Protein AF-A0A965RN83-F1 (afdb_monomer_lite)

Structure (mmCIF, N/CA/C/O backbone):
data_AF-A0A965RN83-F1
#
_entry.id   AF-A0A965RN83-F1
#
loop_
_atom_site.group_PDB
_atom_site.id
_atom_site.type_symbol
_atom_site.label_atom_id
_atom_site.label_alt_id
_atom_site.label_comp_id
_atom_site.label_asym_id
_atom_site.label_entity_id
_atom_site.label_seq_id
_atom_site.pdbx_PDB_ins_code
_atom_site.Cartn_x
_atom_site.Cartn_y
_atom_site.Cartn_z
_atom_site.occupancy
_atom_site.B_iso_or_equiv
_atom_site.auth_seq_id
_atom_site.auth_comp_id
_atom_site.auth_asym_id
_atom_site.auth_atom_id
_atom_site.pdbx_PDB_model_num
ATOM 1 N N . MET A 1 1 ? 26.317 57.971 -12.612 1.00 37.75 1 MET A N 1
ATOM 2 C CA . MET A 1 1 ? 26.085 57.200 -13.856 1.00 37.75 1 MET A CA 1
ATOM 3 C C . MET A 1 1 ? 26.595 55.786 -13.594 1.00 37.75 1 MET A C 1
ATOM 5 O O . MET A 1 1 ? 27.790 55.636 -13.433 1.00 37.75 1 MET A O 1
ATOM 9 N N . LEU A 1 2 ? 25.761 54.879 -13.078 1.00 43.56 2 LEU A N 1
ATOM 10 C CA . LEU A 1 2 ? 24.852 53.955 -13.781 1.00 43.56 2 LEU A CA 1
ATOM 11 C C . LEU A 1 2 ? 25.590 52.810 -14.510 1.00 43.56 2 LEU A C 1
ATOM 13 O O . LEU A 1 2 ? 26.402 53.099 -15.382 1.00 43.56 2 LEU A O 1
ATOM 17 N N . ARG A 1 3 ? 25.125 51.570 -14.243 1.00 42.12 3 ARG A N 1
ATOM 18 C CA . ARG A 1 3 ? 25.296 50.300 -15.000 1.00 42.12 3 ARG A CA 1
ATOM 19 C C . ARG A 1 3 ? 26.515 49.457 -14.571 1.00 42.12 3 ARG A C 1
ATOM 21 O O . ARG A 1 3 ? 27.613 49.974 -14.510 1.00 42.12 3 ARG A O 1
ATOM 28 N N . THR A 1 4 ? 26.435 48.166 -14.244 1.00 44.16 4 THR A N 1
ATOM 29 C CA . THR A 1 4 ? 25.389 47.147 -14.439 1.00 44.16 4 THR A CA 1
ATOM 30 C C . THR A 1 4 ? 25.708 45.994 -13.479 1.00 44.16 4 THR A C 1
ATOM 32 O O . THR A 1 4 ? 26.737 45.344 -13.633 1.00 44.16 4 THR A O 1
ATOM 35 N N . LEU A 1 5 ? 24.857 45.737 -12.484 1.00 42.91 5 LEU A N 1
ATOM 36 C CA . LEU A 1 5 ? 24.869 44.472 -11.745 1.00 42.91 5 LEU A CA 1
ATOM 37 C C . LEU A 1 5 ? 24.098 43.464 -12.598 1.00 42.91 5 LEU A C 1
ATOM 39 O O . LEU A 1 5 ? 22.872 43.519 -12.676 1.00 42.91 5 LEU A O 1
ATOM 43 N N . ALA A 1 6 ? 24.824 42.593 -13.293 1.00 43.91 6 ALA A N 1
ATOM 44 C CA . ALA A 1 6 ? 24.243 41.430 -13.943 1.00 43.91 6 ALA A CA 1
ATOM 45 C C . ALA A 1 6 ? 23.864 40.422 -12.850 1.00 43.91 6 ALA A C 1
ATOM 47 O O . ALA A 1 6 ? 24.690 39.641 -12.384 1.00 43.91 6 ALA A O 1
ATOM 48 N N . VAL A 1 7 ? 22.611 40.486 -12.402 1.00 44.94 7 VAL A N 1
ATOM 49 C CA . VAL A 1 7 ? 21.998 39.442 -11.583 1.00 44.94 7 VAL A CA 1
ATOM 50 C C . VAL A 1 7 ? 21.764 38.246 -12.502 1.00 44.94 7 VAL A C 1
ATOM 52 O O . VAL A 1 7 ? 20.817 38.222 -13.283 1.00 44.94 7 VAL A O 1
ATOM 55 N N . PHE A 1 8 ? 22.661 37.263 -12.435 1.00 38.47 8 PHE A N 1
ATOM 56 C CA . PHE A 1 8 ? 22.414 35.923 -12.955 1.00 38.47 8 PHE A CA 1
ATOM 57 C C . PHE A 1 8 ? 21.337 35.272 -12.079 1.00 38.47 8 PHE A C 1
ATOM 59 O O . PHE A 1 8 ? 21.627 34.641 -11.066 1.00 38.47 8 PHE A O 1
ATOM 66 N N . ALA A 1 9 ? 20.072 35.454 -12.454 1.00 41.06 9 ALA A N 1
ATOM 67 C CA . ALA A 1 9 ? 18.992 34.605 -11.979 1.00 41.06 9 ALA A CA 1
ATOM 68 C C . ALA A 1 9 ? 19.140 33.245 -12.676 1.00 41.06 9 ALA A C 1
ATOM 70 O O . ALA A 1 9 ? 18.631 33.029 -13.774 1.00 41.06 9 ALA A O 1
ATOM 71 N N . ILE A 1 10 ? 19.901 32.341 -12.059 1.00 49.53 10 ILE A N 1
ATOM 72 C CA . ILE A 1 10 ? 19.882 30.926 -12.424 1.00 49.53 10 ILE A CA 1
ATOM 73 C C . ILE A 1 10 ? 18.516 30.406 -11.977 1.00 49.53 10 ILE A C 1
ATOM 75 O O . ILE A 1 10 ? 18.294 30.139 -10.797 1.00 49.53 10 ILE A O 1
ATOM 79 N N . ALA A 1 11 ? 17.577 30.321 -12.919 1.00 45.44 11 ALA A N 1
ATOM 80 C CA . ALA A 1 11 ? 16.349 29.567 -12.743 1.00 45.44 11 ALA A CA 1
ATOM 81 C C . ALA A 1 11 ? 16.735 28.089 -12.598 1.00 45.44 11 ALA A C 1
ATOM 83 O O . ALA A 1 11 ? 16.959 27.386 -13.582 1.00 45.44 11 ALA A O 1
ATOM 84 N N . LEU A 1 12 ? 16.885 27.644 -11.352 1.00 42.59 12 LEU A N 1
ATOM 85 C CA . LEU A 1 12 ? 17.042 26.240 -11.010 1.00 42.59 12 LEU A CA 1
ATOM 86 C C . LEU A 1 12 ? 15.698 25.557 -11.320 1.00 42.59 12 LEU A C 1
ATOM 88 O O . LEU A 1 12 ? 14.788 25.553 -10.494 1.00 42.59 12 LEU A O 1
ATOM 92 N N . LEU A 1 13 ? 15.536 25.043 -12.542 1.00 42.19 13 LEU A N 1
ATOM 93 C CA . LEU A 1 13 ? 14.479 24.084 -12.857 1.00 42.19 13 LEU A CA 1
ATOM 94 C C . LEU A 1 13 ? 14.780 22.817 -12.052 1.00 42.19 13 LEU A C 1
ATOM 96 O O . LEU A 1 13 ? 15.547 21.958 -12.481 1.00 42.19 13 LEU A O 1
ATOM 100 N N . ILE A 1 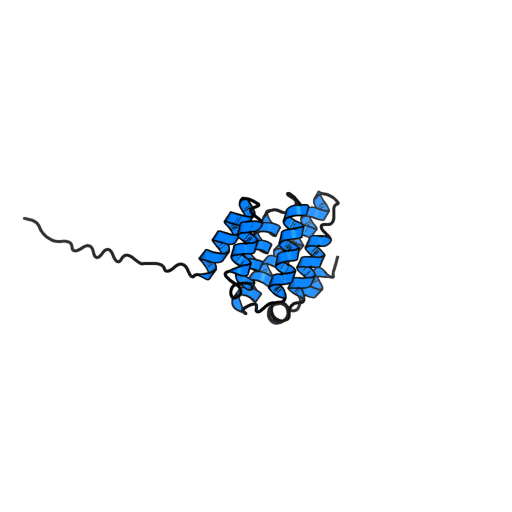14 ? 14.214 22.724 -10.851 1.00 48.44 14 ILE A N 1
ATOM 101 C CA . ILE A 1 14 ? 14.168 21.470 -10.110 1.00 48.44 14 ILE A CA 1
ATOM 102 C C . ILE A 1 14 ? 13.164 20.609 -10.872 1.00 48.44 14 ILE A C 1
ATOM 104 O O . ILE A 1 14 ? 11.955 20.795 -10.748 1.00 48.44 14 ILE A O 1
ATOM 108 N N . ALA A 1 15 ? 13.667 19.724 -11.732 1.00 47.06 15 ALA A N 1
ATOM 109 C CA . ALA A 1 15 ? 12.851 18.673 -12.310 1.00 47.06 15 ALA A CA 1
ATOM 110 C C . ALA A 1 15 ? 12.342 17.827 -11.140 1.00 47.06 15 ALA A C 1
ATOM 112 O O . ALA A 1 15 ? 13.103 17.077 -10.528 1.00 47.06 15 ALA A O 1
ATOM 113 N N . VAL A 1 16 ? 11.072 18.012 -10.777 1.00 55.84 16 VAL A N 1
ATOM 114 C CA . VAL A 1 16 ? 10.399 17.112 -9.847 1.00 55.84 16 VAL A CA 1
ATOM 115 C C . VAL A 1 16 ? 10.465 15.731 -10.499 1.00 55.84 16 VAL A C 1
ATOM 117 O O . VAL A 1 16 ? 10.050 15.600 -11.654 1.00 55.84 16 VAL A O 1
ATOM 120 N N . PRO A 1 17 ? 11.048 14.718 -9.837 1.00 61.12 17 PRO A N 1
ATOM 121 C CA . PRO A 1 17 ? 11.126 13.391 -10.425 1.00 61.12 17 PRO A CA 1
ATOM 122 C C . PRO A 1 17 ? 9.704 12.921 -10.744 1.00 61.12 17 PRO A C 1
ATOM 124 O O . PRO A 1 17 ? 8.799 13.108 -9.931 1.00 61.12 17 PRO A O 1
ATOM 127 N N . ALA A 1 18 ? 9.493 12.322 -11.920 1.00 61.62 18 ALA A N 1
ATOM 128 C CA . ALA A 1 18 ? 8.166 11.891 -12.380 1.00 61.62 18 ALA A CA 1
ATOM 129 C C . ALA A 1 18 ? 7.427 11.014 -11.341 1.00 61.62 18 ALA A C 1
ATOM 131 O O . ALA A 1 18 ? 6.206 11.084 -11.220 1.00 61.62 18 ALA A O 1
ATOM 132 N N . GLN A 1 19 ? 8.179 10.278 -10.516 1.00 61.06 19 GLN A N 1
ATOM 133 C CA . GLN A 1 19 ? 7.691 9.514 -9.361 1.00 61.06 19 GLN A CA 1
ATOM 134 C C . GLN A 1 19 ? 7.038 10.367 -8.260 1.00 61.06 19 GLN A C 1
ATOM 136 O O . GLN A 1 19 ? 6.002 9.993 -7.715 1.00 61.06 19 GLN A O 1
ATOM 141 N N . ALA A 1 20 ? 7.585 11.541 -7.942 1.00 71.12 20 ALA A N 1
ATOM 142 C CA . ALA A 1 20 ? 6.946 12.451 -6.990 1.00 71.12 20 ALA A CA 1
ATOM 143 C C . ALA A 1 20 ? 5.650 13.043 -7.573 1.00 71.12 20 ALA A C 1
ATOM 145 O O . ALA A 1 20 ? 4.684 13.269 -6.846 1.00 71.12 20 ALA A O 1
ATOM 146 N N . GLN A 1 21 ? 5.602 13.231 -8.895 1.00 85.56 21 GLN A N 1
ATOM 147 C CA . GLN A 1 21 ? 4.426 13.763 -9.575 1.00 85.56 21 GLN A CA 1
ATOM 148 C C . GLN A 1 21 ? 3.282 12.743 -9.676 1.00 85.56 21 GLN A C 1
ATOM 150 O O . GLN A 1 21 ? 2.120 13.136 -9.556 1.00 85.56 21 GLN A O 1
ATOM 155 N N . ILE A 1 22 ? 3.568 11.449 -9.879 1.00 90.12 22 ILE A N 1
ATOM 156 C CA . ILE A 1 22 ? 2.516 10.418 -9.886 1.00 90.12 22 ILE A CA 1
ATOM 157 C C . ILE A 1 22 ? 1.943 10.199 -8.484 1.00 90.12 22 ILE A C 1
ATOM 159 O O . ILE A 1 22 ? 0.725 10.169 -8.327 1.00 90.12 22 ILE A O 1
ATOM 163 N N . GLY A 1 23 ? 2.797 10.156 -7.456 1.00 88.94 23 GLY A N 1
ATOM 164 C CA . GLY A 1 23 ? 2.347 10.009 -6.073 1.00 88.94 23 GLY A CA 1
ATOM 165 C C . GLY A 1 23 ? 1.423 11.148 -5.633 1.00 88.94 23 GLY A C 1
ATOM 166 O O . GLY A 1 23 ? 0.390 10.906 -5.014 1.00 88.94 23 GLY A O 1
ATOM 167 N N . GLN A 1 24 ? 1.730 12.389 -6.027 1.00 90.44 24 GLN A N 1
ATOM 168 C CA . GLN A 1 24 ? 0.873 13.538 -5.732 1.00 90.44 24 GLN A CA 1
ATOM 169 C C . GLN A 1 24 ? -0.491 13.458 -6.438 1.00 90.44 24 GLN A C 1
ATOM 171 O O . GLN A 1 24 ? -1.513 13.717 -5.810 1.00 90.44 24 GLN A O 1
ATOM 176 N N . GLN A 1 25 ? -0.534 13.042 -7.708 1.00 93.94 25 GLN A N 1
ATOM 177 C CA . GLN A 1 25 ? -1.798 12.855 -8.436 1.00 93.94 25 GLN A CA 1
ATOM 178 C C . GLN A 1 25 ? -2.673 11.765 -7.805 1.00 93.94 25 GLN A C 1
ATOM 180 O O . GLN A 1 25 ? -3.889 11.927 -7.711 1.00 93.94 25 GLN A O 1
ATOM 185 N N . VAL A 1 26 ? -2.056 10.678 -7.334 1.00 95.19 26 VAL A N 1
ATOM 186 C CA . VAL A 1 26 ? -2.753 9.608 -6.609 1.00 95.19 26 VAL A CA 1
ATOM 187 C C . VAL A 1 26 ? -3.340 10.139 -5.303 1.00 95.19 26 VAL A C 1
ATOM 189 O O . VAL A 1 26 ? -4.520 9.922 -5.042 1.00 95.19 26 VAL A O 1
ATOM 192 N N . LEU A 1 27 ? -2.562 10.890 -4.515 1.00 94.00 27 LEU A N 1
ATOM 193 C CA . LEU A 1 27 ? -3.042 11.504 -3.272 1.00 94.00 27 LEU A CA 1
ATOM 194 C C . LEU A 1 27 ? -4.210 12.468 -3.515 1.00 94.00 27 LEU A C 1
ATOM 196 O O . LEU A 1 27 ? -5.206 12.416 -2.796 1.00 94.00 27 LEU A O 1
ATOM 200 N N . GLU A 1 28 ? -4.130 13.312 -4.543 1.00 94.75 28 GLU A N 1
ATOM 201 C CA . GLU A 1 28 ? -5.222 14.223 -4.899 1.00 94.75 28 GLU A CA 1
ATOM 202 C C . GLU A 1 28 ? -6.499 13.475 -5.307 1.00 94.75 28 GLU A C 1
ATOM 204 O O . GLU A 1 28 ? -7.602 13.891 -4.945 1.00 94.75 28 GLU A O 1
ATOM 209 N N . ALA A 1 29 ? -6.371 12.371 -6.048 1.00 95.06 29 ALA A N 1
ATOM 210 C CA . ALA A 1 29 ? -7.508 11.540 -6.430 1.00 95.06 29 ALA A CA 1
ATOM 211 C C . ALA A 1 29 ? -8.125 10.823 -5.214 1.00 95.06 29 ALA A C 1
ATOM 213 O O . ALA A 1 29 ? -9.348 10.810 -5.066 1.00 95.06 29 ALA A O 1
ATOM 214 N N . LEU A 1 30 ? -7.293 10.310 -4.301 1.00 93.94 30 LEU A N 1
ATOM 215 C CA . LEU A 1 30 ? -7.718 9.683 -3.044 1.00 93.94 30 LEU A CA 1
ATOM 216 C C . LEU A 1 30 ? -8.487 10.657 -2.147 1.00 93.94 30 LEU A C 1
ATOM 218 O O . LEU A 1 30 ? -9.575 10.330 -1.679 1.00 93.94 30 LEU A O 1
ATOM 222 N N . GLN A 1 31 ? -7.976 11.878 -1.973 1.00 93.19 31 GLN A N 1
ATOM 223 C CA . GLN A 1 31 ? -8.633 12.926 -1.182 1.00 93.19 31 GLN A CA 1
ATOM 224 C C . GLN A 1 31 ? -10.002 13.328 -1.743 1.00 93.19 31 GLN A C 1
ATOM 226 O O . GLN A 1 31 ? -10.895 13.711 -0.989 1.00 93.19 31 GLN A O 1
ATOM 231 N N . LYS A 1 32 ? -10.182 13.235 -3.065 1.00 93.19 32 LYS A N 1
ATOM 232 C CA . LYS A 1 32 ? -11.465 13.489 -3.738 1.00 93.19 32 LYS A CA 1
ATOM 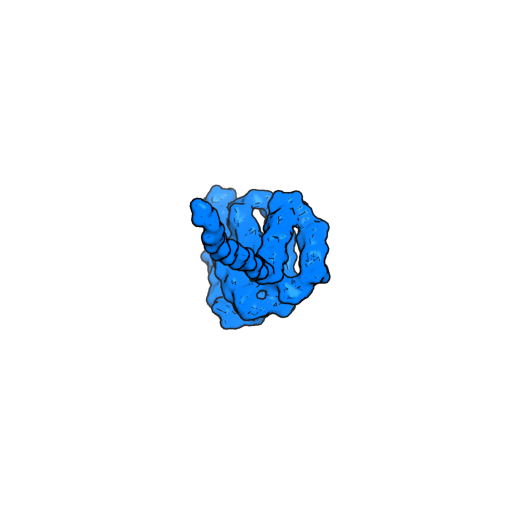233 C C . LYS A 1 32 ? -12.393 12.271 -3.748 1.00 93.19 32 LYS A C 1
ATOM 235 O O . LYS A 1 32 ? -13.542 12.407 -4.159 1.00 93.19 32 LYS A O 1
ATOM 240 N N . GLY A 1 33 ? -11.914 11.093 -3.342 1.00 90.50 33 GLY A N 1
ATOM 241 C CA . GLY A 1 33 ? -12.633 9.830 -3.516 1.00 90.50 33 GLY A CA 1
ATOM 242 C C . GLY A 1 33 ? -12.834 9.446 -4.989 1.00 90.50 33 GLY A C 1
ATOM 243 O O . GLY A 1 33 ? -13.763 8.703 -5.308 1.00 90.50 33 GLY A O 1
ATOM 244 N N . ASP A 1 34 ? -12.002 9.962 -5.899 1.00 93.69 34 ASP A N 1
ATOM 245 C CA . ASP A 1 34 ? -12.144 9.775 -7.345 1.00 93.69 34 ASP A CA 1
ATOM 246 C C . ASP A 1 34 ? -11.522 8.446 -7.795 1.00 93.69 34 ASP A C 1
ATOM 248 O O . ASP A 1 34 ? -10.380 8.355 -8.251 1.00 93.69 34 ASP A O 1
ATOM 252 N N . ARG A 1 35 ? -12.314 7.382 -7.659 1.00 90.75 35 ARG A N 1
ATOM 253 C CA . ARG A 1 35 ? -11.923 6.008 -8.008 1.00 90.75 35 ARG A CA 1
ATOM 254 C C . ARG A 1 35 ? -11.555 5.859 -9.486 1.00 90.75 35 ARG A C 1
ATOM 256 O O . ARG A 1 35 ? -10.664 5.079 -9.820 1.00 90.75 35 ARG A O 1
ATOM 263 N N . ALA A 1 36 ? -12.229 6.599 -10.368 1.00 93.38 36 ALA A N 1
ATOM 264 C CA . ALA A 1 36 ? -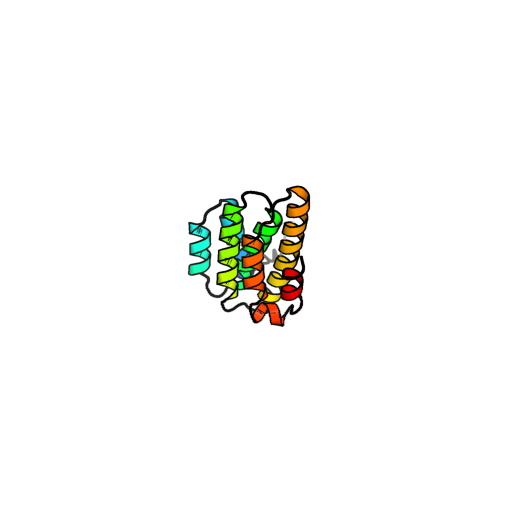11.963 6.548 -11.801 1.00 93.38 36 ALA A CA 1
ATOM 265 C C . ALA A 1 36 ? -10.591 7.152 -12.117 1.00 93.38 36 ALA A C 1
ATOM 267 O O . ALA A 1 36 ? -9.826 6.550 -12.870 1.00 93.38 36 ALA A O 1
ATOM 268 N N . ALA A 1 37 ? -10.250 8.279 -11.485 1.00 94.88 37 ALA A N 1
ATOM 269 C CA . ALA A 1 37 ? -8.930 8.882 -11.612 1.00 94.88 37 ALA A CA 1
ATOM 270 C C . ALA A 1 37 ? -7.824 7.966 -11.066 1.00 94.88 37 ALA A C 1
ATOM 272 O O . ALA A 1 37 ? -6.817 7.777 -11.744 1.00 94.88 37 ALA A O 1
ATOM 273 N N . ILE A 1 38 ? -8.018 7.332 -9.902 1.00 93.81 38 ILE A N 1
ATOM 274 C CA . ILE A 1 38 ? -7.041 6.374 -9.343 1.00 93.81 38 ILE A CA 1
ATOM 275 C C . ILE A 1 38 ? -6.806 5.221 -10.321 1.00 93.81 38 ILE A C 1
ATOM 277 O O . ILE A 1 38 ? -5.660 4.914 -10.656 1.00 93.81 38 ILE A O 1
ATOM 281 N N . LYS A 1 39 ? -7.884 4.624 -10.845 1.00 93.94 39 LYS A N 1
ATOM 282 C CA . LYS A 1 39 ? -7.774 3.547 -11.831 1.00 93.94 39 LYS A CA 1
ATOM 283 C C . LYS A 1 39 ? -7.050 4.012 -13.097 1.00 93.94 39 LYS A C 1
ATOM 285 O O . LYS A 1 39 ? -6.164 3.317 -13.584 1.00 93.94 39 LYS A O 1
ATOM 290 N N . GLN A 1 40 ? -7.394 5.187 -13.617 1.00 94.94 40 GLN A N 1
ATOM 291 C CA . GLN A 1 40 ? -6.748 5.741 -14.804 1.00 94.94 40 GLN A CA 1
ATOM 292 C C . GLN A 1 40 ? -5.247 5.976 -14.580 1.00 94.94 40 GLN A C 1
ATOM 294 O O . GLN A 1 40 ? -4.451 5.702 -15.480 1.00 94.94 40 GLN A O 1
ATOM 299 N N . LEU A 1 41 ? -4.854 6.462 -13.398 1.00 94.44 41 LEU A N 1
ATOM 300 C CA . LEU A 1 41 ? -3.451 6.665 -13.033 1.00 94.44 41 LEU A CA 1
ATOM 301 C C . LEU A 1 41 ? -2.689 5.338 -12.993 1.00 94.44 41 LEU A C 1
ATOM 303 O O . LEU A 1 41 ? -1.586 5.280 -13.530 1.00 94.44 41 LEU A O 1
ATOM 307 N N . ILE A 1 42 ? -3.289 4.281 -12.440 1.00 93.56 42 ILE A N 1
ATOM 308 C CA . ILE A 1 42 ? -2.721 2.924 -12.446 1.00 93.56 42 ILE A CA 1
ATOM 309 C C . ILE A 1 42 ? -2.549 2.415 -13.880 1.00 93.56 42 ILE A C 1
ATOM 311 O O . ILE A 1 42 ? -1.443 2.049 -14.274 1.00 93.56 42 ILE A O 1
ATOM 315 N N . ASP A 1 43 ? -3.619 2.445 -14.677 1.00 92.81 43 ASP A N 1
ATOM 316 C CA . ASP A 1 43 ? -3.617 1.910 -16.043 1.00 92.81 43 ASP A CA 1
ATOM 317 C C . ASP A 1 43 ? -2.619 2.658 -16.950 1.00 92.81 43 ASP A C 1
ATOM 319 O O . ASP A 1 43 ? -1.994 2.060 -17.826 1.00 92.81 43 ASP A O 1
ATOM 323 N N . SER A 1 44 ? -2.455 3.970 -16.739 1.00 93.81 44 SER A N 1
ATOM 324 C CA . SER A 1 44 ? -1.576 4.820 -17.557 1.00 93.81 44 SER A CA 1
ATOM 325 C C . SER A 1 44 ? -0.112 4.804 -17.106 1.00 93.81 44 SER A C 1
ATOM 327 O O . SER A 1 44 ? 0.749 5.255 -17.859 1.00 93.81 44 SER A O 1
ATOM 329 N N . ASN A 1 45 ? 0.187 4.306 -15.899 1.00 91.62 45 ASN A N 1
ATOM 330 C CA . ASN A 1 45 ? 1.534 4.316 -15.316 1.00 91.62 45 ASN A CA 1
ATOM 331 C C . ASN A 1 45 ? 1.919 2.939 -14.735 1.00 91.62 45 ASN A C 1
ATOM 333 O O . ASN A 1 45 ? 2.270 2.841 -13.557 1.00 91.62 45 ASN A O 1
ATOM 337 N N . PRO A 1 46 ? 1.907 1.861 -15.544 1.00 88.50 46 PRO A N 1
ATOM 338 C CA . PRO A 1 46 ? 2.140 0.501 -15.052 1.00 88.50 46 PRO A CA 1
ATOM 339 C C . PRO A 1 46 ? 3.542 0.294 -14.452 1.00 88.50 46 PRO A C 1
ATOM 341 O O . PRO A 1 46 ? 3.726 -0.582 -13.614 1.00 88.50 46 PRO A O 1
ATOM 344 N N . THR A 1 47 ? 4.531 1.107 -14.842 1.00 89.06 47 THR A N 1
ATOM 345 C CA . THR A 1 47 ? 5.908 1.051 -14.314 1.00 89.06 47 THR A CA 1
ATOM 346 C C . THR A 1 47 ? 6.080 1.740 -12.961 1.00 89.06 47 THR A C 1
ATOM 348 O O . THR A 1 47 ? 7.158 1.668 -12.375 1.00 89.06 47 THR A O 1
ATOM 351 N N . GLU A 1 48 ? 5.049 2.437 -12.479 1.00 91.19 48 GLU A N 1
ATOM 352 C CA . GLU A 1 48 ? 5.061 3.173 -11.212 1.00 91.19 48 GLU A CA 1
ATOM 353 C C . GLU A 1 48 ? 4.189 2.495 -10.145 1.00 91.19 48 GLU A C 1
ATOM 355 O O . GLU A 1 48 ? 3.799 3.127 -9.165 1.00 91.19 48 GLU A O 1
ATOM 360 N N . ALA A 1 49 ? 3.895 1.198 -10.310 1.00 90.38 49 ALA A N 1
ATOM 361 C CA . ALA A 1 49 ? 3.047 0.427 -9.401 1.00 90.38 49 ALA A CA 1
ATOM 362 C C . ALA A 1 49 ? 3.489 0.541 -7.932 1.00 90.38 49 ALA A C 1
ATOM 364 O O . ALA A 1 49 ? 2.650 0.752 -7.059 1.00 90.38 49 ALA A O 1
ATOM 365 N N . GLY A 1 50 ? 4.799 0.482 -7.663 1.00 91.75 50 GLY A N 1
ATOM 366 C CA . GLY A 1 50 ? 5.358 0.649 -6.318 1.00 91.75 50 GLY A CA 1
ATOM 367 C C . GLY A 1 50 ? 5.110 2.037 -5.719 1.00 91.75 50 GLY A C 1
ATOM 368 O O . GLY A 1 50 ? 4.633 2.146 -4.589 1.00 91.75 50 GLY A O 1
ATOM 369 N N . ALA A 1 51 ? 5.375 3.099 -6.484 1.00 91.69 51 ALA A N 1
ATOM 370 C CA . ALA A 1 51 ? 5.133 4.476 -6.056 1.00 91.69 51 ALA A CA 1
ATOM 371 C C . ALA A 1 51 ? 3.638 4.751 -5.812 1.00 91.69 51 ALA A C 1
ATOM 373 O O . ALA A 1 51 ? 3.276 5.344 -4.795 1.00 91.69 51 ALA A O 1
ATOM 374 N N . ILE A 1 52 ? 2.762 4.270 -6.702 1.00 94.62 52 ILE A N 1
ATOM 375 C CA . ILE A 1 52 ? 1.305 4.390 -6.554 1.00 94.62 52 ILE A CA 1
ATOM 376 C C . ILE A 1 52 ? 0.832 3.634 -5.307 1.00 94.62 52 ILE A C 1
ATOM 378 O O . ILE A 1 52 ? 0.123 4.207 -4.480 1.00 94.62 52 ILE A O 1
ATOM 382 N N . ALA A 1 53 ? 1.259 2.379 -5.135 1.00 95.19 53 ALA A N 1
ATOM 383 C CA . ALA A 1 53 ? 0.925 1.572 -3.966 1.00 95.19 53 ALA A CA 1
ATOM 384 C C . ALA A 1 53 ? 1.354 2.269 -2.669 1.00 95.19 53 ALA A C 1
ATOM 386 O O . ALA A 1 53 ? 0.565 2.373 -1.732 1.00 95.19 53 ALA A O 1
ATOM 387 N N . ARG A 1 54 ? 2.569 2.828 -2.635 1.00 94.50 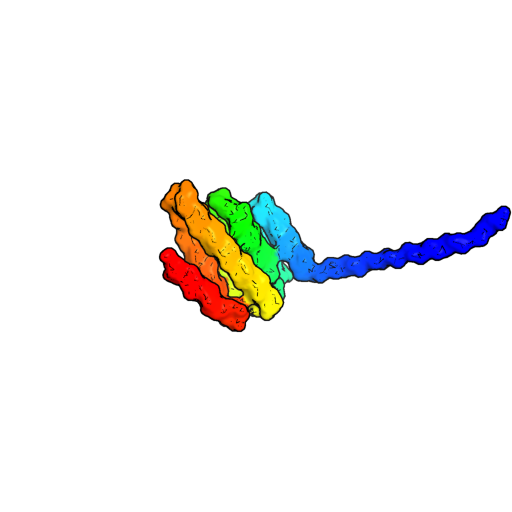54 ARG A N 1
ATOM 388 C CA . ARG A 1 54 ? 3.081 3.579 -1.483 1.00 94.50 54 ARG A CA 1
ATOM 389 C C . ARG A 1 54 ? 2.209 4.788 -1.147 1.00 94.50 54 ARG A C 1
ATOM 391 O O . ARG A 1 54 ? 1.873 4.974 0.020 1.00 94.50 54 ARG A O 1
ATOM 398 N N . SER A 1 55 ? 1.820 5.587 -2.142 1.00 94.69 55 SER A N 1
ATOM 399 C CA . SER A 1 55 ? 0.928 6.735 -1.928 1.00 94.69 55 SER A CA 1
ATOM 400 C C . SER A 1 55 ? -0.438 6.317 -1.387 1.00 94.69 55 SER A C 1
ATOM 402 O O . SER A 1 55 ? -0.962 6.978 -0.492 1.00 94.69 55 SER A O 1
ATOM 404 N N . ILE A 1 56 ? -0.989 5.202 -1.874 1.00 96.25 56 ILE A N 1
ATOM 405 C CA . ILE A 1 56 ? -2.254 4.665 -1.367 1.00 96.25 56 ILE A CA 1
ATOM 406 C C . ILE A 1 56 ? -2.113 4.210 0.092 1.00 96.25 56 ILE A C 1
ATOM 408 O O . ILE A 1 56 ? -2.910 4.627 0.928 1.00 96.25 56 ILE A O 1
ATOM 412 N N . VAL A 1 57 ? -1.095 3.408 0.426 1.00 96.00 57 VAL A N 1
ATOM 413 C CA . VAL A 1 57 ? -0.878 2.929 1.806 1.00 96.00 57 VAL A CA 1
ATOM 414 C C . VAL A 1 57 ? -0.675 4.096 2.772 1.00 96.00 57 VAL A C 1
ATOM 416 O O . VAL A 1 57 ? -1.261 4.103 3.853 1.00 96.00 57 VAL A O 1
ATOM 419 N N . SER A 1 58 ? 0.107 5.102 2.372 1.00 94.75 58 SER A N 1
ATOM 420 C CA . SER A 1 58 ? 0.337 6.314 3.163 1.00 94.75 58 SER A CA 1
ATOM 421 C C . SER A 1 58 ? -0.974 7.056 3.456 1.00 94.75 58 SER A C 1
ATOM 423 O O . SER A 1 58 ? -1.257 7.357 4.616 1.00 94.75 58 SER A O 1
ATOM 425 N N . PHE A 1 59 ? -1.817 7.263 2.438 1.00 95.12 59 PHE A N 1
ATOM 426 C CA . PHE A 1 59 ? -3.130 7.887 2.608 1.00 95.12 59 PHE A CA 1
ATOM 427 C C . PHE A 1 59 ? -4.055 7.066 3.511 1.00 95.12 59 PHE A C 1
ATOM 429 O O . PHE A 1 59 ? -4.714 7.626 4.388 1.00 95.12 59 PHE A O 1
ATOM 436 N N . VAL A 1 60 ? -4.102 5.743 3.314 1.00 94.00 60 VAL A N 1
ATOM 437 C CA . VAL A 1 60 ? -4.924 4.848 4.135 1.00 94.00 60 VAL A CA 1
ATOM 438 C C . VAL A 1 60 ? -4.487 4.934 5.591 1.00 94.00 60 VAL A C 1
ATOM 440 O O . VAL A 1 60 ? -5.329 5.172 6.449 1.00 94.00 60 VAL A O 1
ATOM 443 N N . ARG A 1 61 ? -3.183 4.830 5.875 1.00 93.31 61 ARG A N 1
ATOM 444 C CA . ARG A 1 61 ? -2.638 4.944 7.235 1.00 93.31 61 ARG A CA 1
ATOM 445 C C . ARG A 1 61 ? -3.085 6.230 7.925 1.00 93.31 61 ARG A C 1
ATOM 447 O O . ARG A 1 61 ? -3.496 6.181 9.076 1.00 93.31 61 ARG A O 1
ATOM 454 N N . GLU A 1 62 ? -2.992 7.364 7.237 1.00 91.25 62 GLU A N 1
ATOM 455 C CA . GLU A 1 62 ? -3.366 8.674 7.791 1.00 91.25 62 GLU A CA 1
ATOM 456 C C . GLU A 1 62 ? -4.879 8.853 7.942 1.00 91.25 62 GLU A C 1
ATOM 458 O O . GLU A 1 62 ? -5.331 9.690 8.723 1.00 91.25 62 GLU A O 1
ATOM 463 N N . SER A 1 63 ? -5.660 8.066 7.204 1.00 89.62 63 SER A N 1
ATOM 464 C CA . SER A 1 63 ? -7.113 8.181 7.170 1.00 89.62 63 SER A CA 1
ATOM 465 C C . SER A 1 63 ? -7.825 7.179 8.070 1.00 89.62 63 SER A C 1
ATOM 467 O O . SER A 1 63 ? -8.990 7.414 8.366 1.00 89.62 63 SER A O 1
ATOM 469 N N . VAL A 1 64 ? -7.184 6.104 8.538 1.00 85.94 64 VAL A N 1
ATOM 470 C CA . VAL A 1 64 ? -7.789 5.141 9.480 1.00 85.94 64 VAL A CA 1
ATOM 471 C C . VAL A 1 64 ? -8.215 5.862 10.774 1.00 85.94 64 VAL A C 1
ATOM 473 O O . VAL A 1 64 ? -7.413 6.620 11.323 1.00 85.94 64 VAL A O 1
ATOM 476 N N . PRO A 1 65 ? -9.447 5.651 11.298 1.00 76.19 65 PRO A N 1
ATOM 477 C CA . PRO A 1 65 ? -10.497 4.702 10.875 1.00 76.19 65 PRO A CA 1
ATOM 478 C C . PRO A 1 65 ? -11.563 5.265 9.915 1.00 76.19 65 PRO A C 1
ATOM 480 O O . PRO A 1 65 ? -12.625 4.671 9.737 1.00 76.19 65 PRO A O 1
ATOM 483 N N . ASN A 1 66 ? -11.347 6.439 9.335 1.00 79.50 66 ASN A N 1
ATOM 484 C CA . ASN A 1 66 ? -12.366 7.144 8.569 1.00 79.50 66 ASN A CA 1
ATOM 485 C C . ASN A 1 66 ? -12.711 6.399 7.270 1.00 79.50 66 ASN A C 1
ATOM 487 O O . ASN A 1 66 ? -11.841 6.151 6.443 1.00 79.50 66 ASN A O 1
ATOM 491 N N . ASN A 1 67 ? -14.001 6.124 7.057 1.00 81.12 67 ASN A N 1
ATOM 492 C CA . ASN A 1 67 ? -14.532 5.494 5.840 1.00 81.12 67 ASN A CA 1
ATOM 493 C C . ASN A 1 67 ? -13.860 4.139 5.498 1.00 81.12 67 ASN A C 1
ATOM 495 O O . ASN A 1 67 ? -13.175 4.023 4.474 1.00 81.12 67 ASN A O 1
ATOM 499 N N . PRO A 1 68 ? -14.053 3.107 6.342 1.00 80.38 68 PRO A N 1
ATOM 500 C CA . PRO A 1 68 ? -13.358 1.825 6.217 1.00 80.38 68 PRO A CA 1
ATOM 501 C C . PRO A 1 68 ? -13.647 1.101 4.896 1.00 80.38 68 PRO A C 1
ATOM 503 O O . PRO A 1 68 ? -12.757 0.430 4.381 1.00 80.38 68 PRO A O 1
ATOM 506 N N . ASP A 1 69 ? -14.832 1.285 4.305 1.00 85.69 69 ASP A N 1
ATOM 507 C CA . ASP A 1 69 ? -15.183 0.688 3.010 1.00 85.69 69 ASP A CA 1
ATOM 508 C C . ASP A 1 69 ? -14.306 1.248 1.882 1.00 85.69 69 ASP A C 1
ATOM 510 O O . ASP A 1 69 ? -13.697 0.493 1.123 1.00 85.69 69 ASP A O 1
ATOM 514 N N . PHE A 1 70 ? -14.178 2.579 1.793 1.00 87.44 70 PHE A N 1
ATOM 515 C CA . PHE A 1 70 ? -13.319 3.203 0.786 1.00 87.44 70 PHE A CA 1
ATOM 516 C C . PHE A 1 70 ? -11.854 2.808 0.982 1.00 87.44 70 PHE A C 1
ATOM 518 O O . PHE A 1 70 ? -11.197 2.420 0.018 1.00 87.44 70 PHE A O 1
ATOM 525 N N . LEU A 1 71 ? -11.354 2.873 2.220 1.00 90.00 71 LEU A N 1
ATOM 526 C CA . LEU A 1 71 ? -9.971 2.516 2.537 1.00 90.00 71 LEU A CA 1
ATOM 527 C C . LEU A 1 71 ? -9.676 1.031 2.277 1.00 90.00 71 LEU A C 1
ATOM 529 O O . LEU A 1 71 ? -8.599 0.701 1.782 1.00 90.00 71 LEU A O 1
ATOM 533 N N . GLY A 1 72 ? -10.638 0.146 2.545 1.00 89.31 72 GLY A N 1
ATOM 534 C CA . GLY A 1 72 ? -10.551 -1.284 2.257 1.00 89.31 72 GLY A CA 1
ATOM 535 C C . GLY A 1 72 ? -10.345 -1.569 0.770 1.00 89.31 72 GLY A C 1
ATOM 536 O O . GLY A 1 72 ? -9.411 -2.285 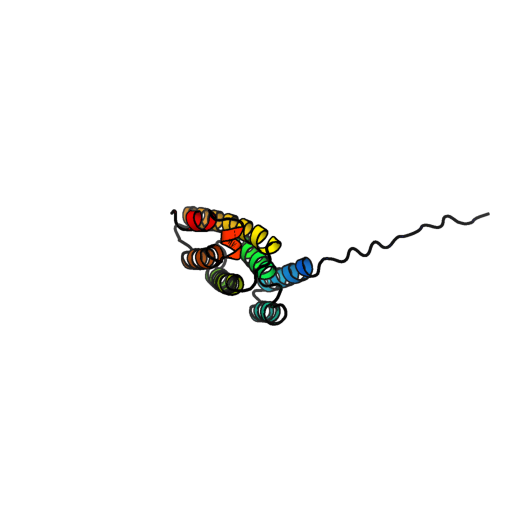0.409 1.00 89.31 72 GLY A O 1
ATOM 537 N N . GLU A 1 73 ? -11.141 -0.944 -0.098 1.00 91.44 73 GLU A N 1
ATOM 538 C CA . GLU A 1 73 ? -10.983 -1.074 -1.554 1.00 91.44 73 GLU A CA 1
ATOM 539 C C . GLU A 1 73 ? -9.638 -0.524 -2.058 1.00 91.44 73 GLU A C 1
ATOM 541 O O . GLU A 1 73 ? -9.005 -1.089 -2.957 1.00 91.44 73 GLU A O 1
ATOM 546 N N . GLN A 1 74 ? -9.170 0.586 -1.477 1.00 93.69 74 GLN A N 1
ATOM 547 C CA . GLN A 1 74 ? -7.859 1.133 -1.826 1.00 93.69 74 GLN A CA 1
ATOM 548 C C . GLN A 1 74 ? -6.736 0.167 -1.429 1.00 93.69 74 GLN A C 1
ATOM 550 O O . GLN A 1 74 ? -5.785 -0.031 -2.185 1.00 93.69 74 GLN A O 1
ATOM 555 N N . MET A 1 75 ? -6.868 -0.511 -0.289 1.00 94.12 75 MET A N 1
ATOM 556 C CA . MET A 1 75 ? -5.916 -1.540 0.119 1.00 94.12 75 MET A CA 1
ATOM 557 C C . MET A 1 75 ? -5.967 -2.790 -0.765 1.00 94.12 75 MET A C 1
ATOM 559 O O . MET A 1 75 ? -4.920 -3.360 -1.065 1.00 94.12 75 MET A O 1
ATOM 563 N N . GLU A 1 76 ? -7.138 -3.208 -1.245 1.00 92.50 76 GLU A N 1
ATOM 564 C CA . GLU A 1 76 ? -7.237 -4.288 -2.241 1.00 92.50 76 GLU A CA 1
ATOM 565 C C . GLU A 1 76 ? -6.486 -3.929 -3.538 1.00 92.50 76 GLU A C 1
ATOM 567 O O . GLU A 1 76 ? -5.745 -4.742 -4.104 1.00 92.50 76 GLU A O 1
ATOM 572 N N . THR A 1 77 ? -6.587 -2.663 -3.954 1.00 93.00 77 THR A N 1
ATOM 573 C CA . THR A 1 77 ? -5.821 -2.126 -5.086 1.00 93.00 77 THR A CA 1
ATOM 574 C C . THR A 1 77 ? -4.314 -2.217 -4.832 1.00 93.00 77 THR A C 1
ATOM 576 O O . THR A 1 77 ? -3.574 -2.675 -5.703 1.00 93.00 77 THR A O 1
ATOM 579 N N . VAL A 1 78 ? -3.848 -1.868 -3.625 1.00 94.19 78 VAL A N 1
ATOM 580 C CA . VAL A 1 78 ? -2.439 -2.031 -3.219 1.00 94.19 78 VAL A CA 1
ATOM 581 C C . VAL A 1 78 ? -1.990 -3.483 -3.348 1.00 94.19 78 VAL A C 1
ATOM 583 O O . VAL A 1 78 ? -0.956 -3.736 -3.961 1.00 94.19 78 VAL A O 1
ATOM 586 N N . SER A 1 79 ? -2.764 -4.445 -2.836 1.00 91.44 79 SER A N 1
ATOM 587 C CA . SER A 1 79 ? -2.407 -5.868 -2.932 1.00 91.44 79 SER A CA 1
ATOM 588 C C . SER A 1 79 ? -2.209 -6.315 -4.384 1.00 91.44 79 SER A C 1
ATOM 590 O O . SER A 1 79 ? -1.310 -7.106 -4.665 1.00 91.44 79 SER A O 1
ATOM 592 N N . THR A 1 80 ? -3.015 -5.790 -5.312 1.00 91.62 80 THR A N 1
ATOM 593 C CA . THR A 1 80 ? -2.869 -6.066 -6.749 1.00 91.62 80 THR A CA 1
ATOM 594 C C . THR A 1 80 ? -1.590 -5.442 -7.313 1.00 91.62 80 THR A C 1
ATOM 596 O O . THR A 1 80 ? -0.842 -6.108 -8.026 1.00 91.62 80 THR A O 1
ATOM 599 N N . LEU A 1 81 ? -1.302 -4.183 -6.966 1.00 92.94 81 LEU A N 1
ATOM 600 C CA . LEU A 1 81 ? -0.109 -3.465 -7.429 1.00 92.94 81 LEU A CA 1
ATOM 601 C C . LEU A 1 81 ? 1.194 -4.113 -6.945 1.00 92.94 81 LEU A C 1
ATOM 603 O O . LEU A 1 81 ? 2.157 -4.187 -7.705 1.00 92.94 81 LEU A O 1
ATOM 607 N N . CYS A 1 82 ? 1.217 -4.638 -5.719 1.00 90.81 82 CYS A N 1
ATOM 608 C CA . CYS A 1 82 ? 2.388 -5.324 -5.167 1.00 90.81 82 CYS A CA 1
ATOM 609 C C . CYS A 1 82 ? 2.663 -6.689 -5.812 1.00 90.81 82 CYS A C 1
ATOM 611 O O . CYS A 1 82 ? 3.767 -7.211 -5.683 1.00 90.81 82 CYS A O 1
ATOM 613 N N . GLY A 1 83 ? 1.683 -7.270 -6.512 1.00 83.94 83 GLY A N 1
ATOM 614 C CA . GLY A 1 83 ? 1.899 -8.445 -7.359 1.00 83.94 83 GLY A CA 1
ATOM 615 C C . GLY A 1 83 ? 2.630 -8.131 -8.672 1.00 83.94 83 GLY A C 1
ATOM 616 O O . GLY A 1 83 ? 3.019 -9.057 -9.382 1.00 83.94 83 GLY A O 1
ATOM 617 N N . GLY A 1 84 ? 2.793 -6.846 -9.011 1.00 80.75 84 GLY A N 1
ATOM 618 C CA . GLY A 1 84 ? 3.506 -6.371 -10.196 1.00 80.75 84 GLY A CA 1
ATOM 619 C C . GLY A 1 84 ? 5.004 -6.130 -9.975 1.00 80.75 84 GLY A C 1
ATOM 620 O O . GLY A 1 84 ? 5.587 -6.536 -8.971 1.00 80.75 84 GLY A O 1
ATOM 621 N N . ASP A 1 85 ? 5.634 -5.450 -10.937 1.00 82.44 85 ASP A N 1
ATOM 622 C CA . ASP A 1 85 ? 7.056 -5.096 -10.879 1.00 82.44 85 ASP A CA 1
ATOM 623 C C . ASP A 1 85 ? 7.270 -3.872 -9.973 1.00 82.44 85 ASP A C 1
ATOM 625 O O . ASP A 1 85 ? 7.045 -2.723 -10.364 1.00 82.44 85 ASP A O 1
ATOM 629 N N . VAL A 1 86 ? 7.653 -4.127 -8.721 1.00 89.38 86 VAL A N 1
ATOM 630 C CA . VAL A 1 86 ? 7.953 -3.094 -7.724 1.00 89.38 86 VAL A CA 1
ATOM 631 C C . VAL A 1 86 ? 9.463 -2.875 -7.675 1.00 89.38 86 VAL A C 1
ATOM 633 O O . VAL A 1 86 ? 10.225 -3.761 -7.285 1.00 89.38 86 VAL A O 1
ATOM 636 N N . LYS A 1 87 ? 9.902 -1.663 -8.032 1.00 88.50 87 LYS A N 1
ATOM 637 C CA . LYS A 1 87 ? 11.315 -1.258 -7.975 1.00 88.50 87 LYS A CA 1
ATOM 638 C C . LYS A 1 87 ? 11.826 -1.304 -6.530 1.00 88.50 87 LYS A C 1
ATOM 640 O O . LYS A 1 87 ? 11.085 -1.003 -5.601 1.00 88.50 87 LYS A O 1
ATOM 645 N N . ALA A 1 88 ? 13.110 -1.607 -6.334 1.00 83.62 88 ALA A N 1
ATOM 646 C CA . ALA A 1 88 ? 13.701 -1.766 -4.997 1.00 83.62 88 ALA A CA 1
ATOM 647 C C . ALA A 1 88 ? 13.556 -0.520 -4.090 1.00 83.62 88 ALA A C 1
ATOM 649 O O . ALA A 1 88 ? 13.257 -0.648 -2.899 1.00 83.62 88 ALA A O 1
ATOM 650 N N . ASP A 1 89 ? 13.716 0.680 -4.656 1.00 85.00 89 ASP A N 1
ATOM 651 C CA . ASP A 1 89 ? 13.557 1.939 -3.913 1.00 85.00 89 ASP A CA 1
ATOM 652 C C . ASP A 1 89 ? 12.101 2.143 -3.460 1.00 85.00 89 ASP A C 1
ATOM 654 O O . ASP A 1 89 ? 11.842 2.536 -2.318 1.00 85.00 89 ASP A O 1
ATOM 658 N N . ASP A 1 90 ? 11.144 1.802 -4.327 1.00 90.31 90 ASP A N 1
ATOM 659 C CA . ASP A 1 90 ? 9.717 1.857 -4.011 1.00 90.31 90 ASP A CA 1
ATOM 660 C C . ASP A 1 90 ? 9.334 0.773 -2.995 1.00 90.31 90 ASP A C 1
ATOM 662 O O . ASP A 1 90 ? 8.569 1.052 -2.075 1.00 90.31 90 ASP A O 1
ATOM 666 N N . ALA A 1 91 ? 9.908 -0.430 -3.104 1.00 91.75 91 ALA A N 1
ATOM 667 C CA . ALA A 1 91 ? 9.690 -1.536 -2.175 1.00 91.75 91 ALA A CA 1
ATOM 668 C C . ALA A 1 91 ? 10.098 -1.157 -0.746 1.00 91.75 91 ALA A C 1
ATOM 670 O O . ALA A 1 91 ? 9.342 -1.389 0.195 1.00 91.75 91 ALA A O 1
ATOM 671 N N . THR A 1 92 ? 11.261 -0.518 -0.581 1.00 93.12 92 THR A N 1
ATOM 672 C CA . THR A 1 92 ? 11.742 -0.072 0.736 1.00 93.12 92 THR A CA 1
ATOM 673 C C . THR A 1 92 ? 10.784 0.945 1.357 1.00 93.12 92 THR A C 1
ATOM 675 O O . THR A 1 92 ? 10.398 0.812 2.518 1.00 93.12 92 THR A O 1
ATOM 678 N N . GLY A 1 93 ? 10.363 1.951 0.581 1.00 92.50 93 GLY A N 1
ATOM 679 C CA . GLY A 1 93 ? 9.403 2.949 1.053 1.00 92.50 93 GLY A CA 1
ATOM 680 C C . GLY A 1 93 ? 8.034 2.341 1.362 1.00 92.50 93 GLY A C 1
ATOM 681 O O . GLY A 1 93 ? 7.439 2.649 2.389 1.00 92.50 93 GLY A O 1
ATOM 682 N N . LEU A 1 94 ? 7.548 1.440 0.511 1.00 94.06 94 LEU A N 1
ATOM 683 C CA . LEU A 1 94 ? 6.272 0.753 0.687 1.00 94.06 94 LEU A CA 1
ATOM 684 C C . LEU A 1 94 ? 6.268 -0.156 1.925 1.00 94.06 94 LEU A C 1
ATOM 686 O O . LEU A 1 94 ? 5.299 -0.134 2.678 1.00 94.06 94 LEU A O 1
ATOM 690 N N . ALA A 1 95 ? 7.355 -0.881 2.201 1.00 94.25 95 ALA A N 1
ATOM 691 C CA . ALA A 1 95 ? 7.496 -1.685 3.416 1.00 94.25 95 ALA A CA 1
ATOM 692 C C . ALA A 1 95 ? 7.379 -0.829 4.693 1.00 94.25 95 ALA A C 1
ATOM 694 O O . ALA A 1 95 ? 6.689 -1.205 5.643 1.00 94.25 95 ALA A O 1
ATOM 695 N N . GLN A 1 96 ? 7.990 0.361 4.698 1.00 93.62 96 GLN A N 1
ATOM 696 C CA . GLN A 1 96 ? 7.873 1.313 5.809 1.00 93.62 96 GLN A CA 1
ATOM 697 C C . GLN A 1 96 ? 6.436 1.819 5.988 1.00 93.62 96 GLN A C 1
ATOM 699 O O . GLN A 1 96 ? 5.936 1.863 7.115 1.00 93.62 96 GLN A O 1
ATOM 704 N N . GLU A 1 97 ? 5.753 2.165 4.892 1.00 94.88 97 GLU A N 1
ATOM 705 C CA . GLU A 1 97 ? 4.352 2.596 4.954 1.00 94.88 97 GLU A CA 1
ATOM 706 C C . GLU A 1 97 ? 3.435 1.471 5.452 1.00 94.88 97 GLU A C 1
ATOM 708 O O . GLU A 1 97 ? 2.576 1.719 6.297 1.00 94.88 97 GLU A O 1
ATOM 713 N N . LEU A 1 98 ? 3.656 0.227 5.011 1.00 94.69 98 LEU A N 1
ATOM 714 C CA . LEU A 1 98 ? 2.907 -0.944 5.474 1.00 94.69 98 LEU A CA 1
ATOM 715 C C . LEU A 1 98 ? 3.095 -1.178 6.976 1.00 94.69 98 LEU A C 1
ATOM 717 O O . LEU A 1 98 ? 2.109 -1.399 7.674 1.00 94.69 98 LEU A O 1
ATOM 721 N N . ARG A 1 99 ? 4.321 -1.061 7.509 1.00 91.88 99 ARG A N 1
ATOM 722 C CA . ARG A 1 99 ? 4.548 -1.115 8.968 1.00 91.88 99 ARG A CA 1
ATOM 723 C C . ARG A 1 99 ? 3.733 -0.061 9.703 1.00 91.88 99 ARG A C 1
ATOM 725 O O . ARG A 1 99 ? 3.067 -0.374 10.686 1.00 91.88 99 ARG A O 1
ATOM 732 N N . GLY A 1 100 ? 3.785 1.180 9.220 1.00 91.75 100 GLY A N 1
ATOM 733 C CA . GLY A 1 100 ? 3.028 2.282 9.808 1.00 91.75 100 GLY A CA 1
ATOM 734 C C . GLY A 1 100 ? 1.519 2.042 9.759 1.00 91.75 100 GLY A C 1
ATOM 735 O O . GLY A 1 100 ? 0.829 2.309 10.740 1.00 91.75 100 GLY A O 1
ATOM 736 N N . LEU A 1 101 ? 1.013 1.499 8.647 1.00 92.75 101 LEU A N 1
ATOM 737 C CA . LEU A 1 101 ? -0.390 1.126 8.496 1.00 92.75 101 LEU A CA 1
ATOM 738 C C . LEU A 1 101 ? -0.804 0.080 9.534 1.00 92.75 101 LEU A C 1
ATOM 740 O O . LEU A 1 101 ? -1.826 0.256 10.183 1.00 92.75 101 LEU A O 1
ATOM 744 N N . VAL A 1 102 ? -0.018 -0.978 9.737 1.00 89.62 102 VAL A N 1
ATOM 745 C CA . VAL A 1 102 ? -0.343 -2.017 10.730 1.00 89.62 102 VAL A CA 1
ATOM 746 C C . VAL A 1 102 ? -0.454 -1.438 12.129 1.00 89.62 102 VAL A C 1
ATOM 748 O O . VAL A 1 102 ? -1.422 -1.730 12.828 1.00 89.62 102 VAL A O 1
ATOM 751 N N . SER A 1 103 ? 0.495 -0.590 12.524 1.00 89.25 103 SER A N 1
ATOM 752 C CA . SER A 1 103 ? 0.429 0.099 13.812 1.00 89.25 103 SER A CA 1
ATOM 753 C C . SER A 1 103 ? -0.844 0.939 13.929 1.00 89.25 103 SER A C 1
ATOM 755 O O . SER A 1 103 ? -1.563 0.801 14.914 1.00 89.25 103 SER A O 1
ATOM 757 N N . ALA A 1 104 ? -1.189 1.721 12.899 1.00 90.25 104 ALA A N 1
ATOM 758 C CA . ALA A 1 104 ? -2.409 2.529 12.886 1.00 90.25 104 ALA A CA 1
ATOM 759 C C . ALA A 1 104 ? -3.690 1.675 12.964 1.00 90.25 104 ALA A C 1
ATOM 761 O O . ALA A 1 104 ? -4.626 2.021 13.681 1.00 90.25 104 ALA A O 1
ATOM 762 N N . LEU A 1 105 ? -3.732 0.527 12.279 1.00 89.00 105 LEU A N 1
ATOM 763 C CA . LEU A 1 105 ? -4.861 -0.406 12.343 1.00 89.00 105 LEU A CA 1
ATOM 764 C C . LEU A 1 105 ? -4.982 -1.050 13.734 1.00 89.00 105 LEU A C 1
ATOM 766 O O . LEU A 1 105 ? -6.097 -1.168 14.242 1.00 89.00 105 LEU A O 1
ATOM 770 N N . LYS A 1 106 ? -3.862 -1.423 14.372 1.00 87.31 106 LYS A N 1
ATOM 771 C CA . LYS A 1 106 ? -3.842 -1.962 15.744 1.00 87.31 106 LYS A CA 1
ATOM 772 C C . LYS A 1 106 ? -4.297 -0.918 16.765 1.00 87.31 106 LYS A C 1
ATOM 774 O O . LYS A 1 106 ? -5.143 -1.217 17.605 1.00 87.31 106 LYS A O 1
ATOM 779 N N . GLU A 1 107 ? -3.782 0.305 16.673 1.00 88.69 107 GLU A N 1
ATOM 780 C CA . GLU A 1 107 ? -4.194 1.424 17.529 1.00 88.69 107 GLU A CA 1
ATOM 781 C C . GLU A 1 107 ? -5.680 1.748 17.347 1.00 88.69 107 GLU A C 1
ATOM 783 O O . GLU A 1 107 ? -6.413 1.884 18.327 1.00 88.69 107 GLU A O 1
ATOM 788 N N . SER A 1 108 ? -6.155 1.794 16.101 1.00 87.38 108 SER A N 1
ATOM 789 C CA . SER A 1 108 ? -7.569 2.000 15.804 1.00 87.38 108 SER A CA 1
ATOM 790 C C . SER A 1 108 ? -8.443 0.900 16.399 1.00 87.38 108 SER A C 1
ATOM 792 O O . SER A 1 108 ? -9.460 1.226 17.004 1.00 87.38 108 SER A O 1
ATOM 794 N N . ALA A 1 109 ? -8.057 -0.372 16.277 1.00 87.62 109 ALA A N 1
ATOM 795 C CA . ALA A 1 109 ? -8.823 -1.483 16.836 1.00 87.62 109 ALA A CA 1
ATOM 796 C C . ALA A 1 109 ? -8.910 -1.418 18.368 1.00 87.62 109 ALA A C 1
ATOM 798 O O . ALA A 1 109 ? -9.943 -1.754 18.943 1.00 87.62 109 ALA A O 1
ATOM 799 N N . GLN A 1 110 ? -7.864 -0.936 19.044 1.00 87.12 110 GLN A N 1
ATOM 800 C CA . GLN A 1 110 ? -7.900 -0.699 20.492 1.00 87.12 110 GLN A CA 1
ATOM 801 C C . GLN A 1 110 ? -8.851 0.441 20.880 1.00 87.12 110 GLN A C 1
ATOM 803 O O . GLN A 1 110 ? -9.449 0.397 21.954 1.00 87.12 110 GLN A O 1
ATOM 808 N N . GLN A 1 111 ? -8.993 1.457 20.025 1.00 85.38 111 GLN A N 1
ATOM 809 C CA . GLN A 1 111 ? -9.848 2.618 20.281 1.00 85.38 111 GLN A CA 1
ATOM 810 C C . GLN A 1 111 ? -11.323 2.356 19.962 1.00 85.38 111 GLN A C 1
ATOM 812 O O . GLN A 1 111 ? -12.195 2.790 20.713 1.00 85.38 111 GLN A O 1
ATOM 817 N N . THR A 1 112 ? -11.613 1.672 18.853 1.00 84.12 112 THR A N 1
ATOM 818 C CA . THR A 1 112 ? -12.985 1.445 18.370 1.00 84.12 112 THR A CA 1
ATOM 819 C C . THR A 1 112 ? -13.536 0.076 18.759 1.00 84.12 112 THR A C 1
ATOM 821 O O . THR A 1 112 ? -14.748 -0.116 18.753 1.00 84.12 112 THR A O 1
ATOM 824 N N . GLY A 1 113 ? -12.668 -0.879 19.105 1.00 80.69 113 GLY A N 1
ATOM 825 C CA . GLY A 1 113 ? -13.030 -2.284 19.300 1.00 80.69 113 GLY A CA 1
ATOM 826 C C . GLY A 1 113 ? -13.262 -3.051 17.993 1.00 80.69 113 GLY A C 1
ATOM 827 O O . GLY A 1 113 ? -13.587 -4.236 18.041 1.00 80.69 113 GLY A O 1
ATOM 828 N N . GLU A 1 114 ? -13.096 -2.408 16.833 1.00 81.19 114 GLU A N 1
ATOM 829 C CA . GLU A 1 114 ? -13.340 -3.002 15.518 1.00 81.19 114 GLU A CA 1
ATOM 830 C C . GLU A 1 114 ? -12.025 -3.331 14.811 1.00 81.19 114 GLU A C 1
ATOM 832 O O . GLU A 1 114 ? -11.144 -2.485 14.658 1.00 81.19 114 GLU A O 1
ATOM 837 N N . GLN A 1 115 ? -11.895 -4.573 14.345 1.00 80.56 115 GLN A N 1
ATOM 838 C CA . GLN A 1 115 ? -10.751 -4.983 13.540 1.00 80.56 115 GLN A CA 1
ATOM 839 C C . GLN A 1 115 ? -10.993 -4.694 12.059 1.00 80.56 115 GLN A C 1
ATOM 841 O O . GLN A 1 115 ? -11.968 -5.145 11.462 1.00 80.56 115 GLN A O 1
ATOM 846 N N . ASN A 1 116 ? -10.034 -4.023 11.431 1.00 83.69 116 ASN A N 1
ATOM 847 C CA . ASN A 1 116 ? -10.022 -3.759 9.995 1.00 83.69 116 ASN A CA 1
ATOM 848 C C . ASN A 1 116 ? -9.427 -4.949 9.215 1.00 83.69 116 ASN A C 1
ATOM 850 O O . ASN A 1 116 ? -8.436 -4.809 8.492 1.00 83.69 116 ASN A O 1
ATOM 854 N N . SER A 1 117 ? -10.008 -6.142 9.379 1.00 83.94 117 SER A N 1
ATOM 855 C CA . SER A 1 117 ? -9.438 -7.408 8.886 1.00 83.94 117 SER A CA 1
ATOM 856 C C . SER A 1 117 ? -9.227 -7.436 7.368 1.00 83.94 117 SER A C 1
ATOM 858 O O . SER A 1 117 ? -8.259 -8.031 6.904 1.00 83.94 117 SER A O 1
ATOM 860 N N . ALA A 1 118 ? -10.076 -6.756 6.590 1.00 85.50 118 ALA A N 1
ATOM 861 C CA . ALA A 1 118 ? -9.905 -6.642 5.140 1.00 85.50 118 ALA A CA 1
ATOM 862 C C . ALA A 1 118 ? -8.640 -5.847 4.765 1.00 85.50 118 ALA A C 1
ATOM 864 O O . ALA A 1 118 ? -7.862 -6.280 3.918 1.00 85.50 118 ALA A O 1
ATOM 865 N N . MET A 1 119 ? -8.383 -4.722 5.441 1.00 89.62 119 MET A N 1
ATOM 866 C CA . MET A 1 119 ? -7.168 -3.932 5.215 1.00 89.62 119 MET A CA 1
ATOM 867 C C . MET A 1 119 ? -5.914 -4.693 5.655 1.00 89.62 119 MET A C 1
ATOM 869 O O . MET A 1 119 ? -4.904 -4.644 4.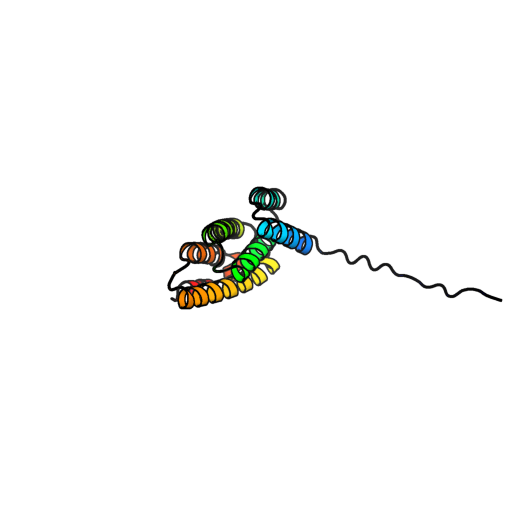956 1.00 89.62 119 MET A O 1
ATOM 873 N N . LEU A 1 120 ? -5.984 -5.436 6.767 1.00 89.00 120 LEU A N 1
ATOM 874 C CA . LEU A 1 120 ? -4.889 -6.303 7.219 1.00 89.00 120 LEU A CA 1
ATOM 875 C C . LEU A 1 120 ? -4.602 -7.432 6.221 1.00 89.00 120 LEU A C 1
ATOM 877 O O . LEU A 1 120 ? -3.441 -7.671 5.900 1.00 89.00 120 LEU A O 1
ATOM 881 N N . ALA A 1 121 ? -5.635 -8.086 5.682 1.00 88.75 121 ALA A N 1
ATOM 882 C CA . ALA A 1 121 ? -5.480 -9.131 4.671 1.00 88.75 121 ALA A CA 1
ATOM 883 C C . ALA A 1 121 ? -4.823 -8.596 3.386 1.00 88.75 121 ALA A C 1
ATOM 885 O O . ALA A 1 121 ? -3.907 -9.217 2.849 1.00 88.75 121 ALA A O 1
ATOM 886 N N . SER A 1 122 ? -5.227 -7.411 2.930 1.00 90.94 122 SER A N 1
ATOM 887 C CA . SER A 1 122 ? -4.602 -6.746 1.784 1.00 90.94 122 SER A CA 1
ATOM 888 C C . SER A 1 122 ? -3.157 -6.310 2.064 1.00 90.94 122 SER A C 1
ATOM 890 O O . SER A 1 122 ? -2.282 -6.464 1.209 1.00 90.94 122 SER A O 1
ATOM 892 N N . ALA A 1 123 ? -2.871 -5.808 3.272 1.00 91.19 123 ALA A N 1
ATOM 893 C CA . ALA A 1 123 ? -1.513 -5.466 3.696 1.00 91.19 123 ALA A CA 1
ATOM 894 C C . ALA A 1 123 ? -0.606 -6.709 3.754 1.00 91.19 123 ALA A C 1
ATOM 896 O O . ALA A 1 123 ? 0.530 -6.651 3.286 1.00 91.19 123 ALA A O 1
ATOM 897 N N . LEU A 1 124 ? -1.124 -7.842 4.246 1.00 89.50 124 LEU A N 1
ATOM 898 C CA . LEU A 1 124 ? -0.470 -9.156 4.214 1.00 89.50 124 LEU A CA 1
ATOM 899 C C . LEU A 1 124 ? -0.145 -9.602 2.787 1.00 89.50 124 LEU A C 1
ATOM 901 O O . LEU A 1 124 ? 0.982 -10.024 2.524 1.00 89.50 124 LEU A O 1
ATOM 905 N N . GLY A 1 125 ? -1.103 -9.472 1.865 1.00 89.94 125 GLY A N 1
ATOM 906 C CA . GLY A 1 125 ? -0.908 -9.808 0.454 1.00 89.94 125 GLY A CA 1
ATOM 907 C C . GLY A 1 125 ? 0.249 -9.029 -0.174 1.00 89.94 125 GLY A C 1
ATOM 908 O O . GLY A 1 125 ? 1.114 -9.615 -0.823 1.00 89.94 125 GLY A O 1
ATOM 909 N N . CYS A 1 126 ? 0.324 -7.722 0.088 1.00 91.94 126 CYS A N 1
ATOM 910 C CA . CYS A 1 126 ? 1.431 -6.898 -0.391 1.00 91.94 126 CYS A CA 1
ATOM 911 C C . CYS A 1 126 ? 2.765 -7.215 0.314 1.00 91.94 126 CYS A C 1
ATOM 913 O O . CYS A 1 126 ? 3.800 -7.334 -0.347 1.00 91.94 126 CYS A O 1
ATOM 915 N N . ALA A 1 127 ? 2.752 -7.397 1.638 1.00 92.25 127 ALA A N 1
ATOM 916 C CA . ALA A 1 127 ? 3.945 -7.708 2.426 1.00 92.25 127 ALA A CA 1
ATOM 917 C C . ALA A 1 127 ? 4.583 -9.055 2.060 1.00 92.25 127 ALA A C 1
ATOM 919 O O . ALA A 1 127 ? 5.789 -9.220 2.211 1.00 92.25 127 ALA A O 1
ATOM 920 N N . GLY A 1 128 ? 3.788 -10.005 1.562 1.00 90.50 128 GLY A N 1
ATOM 921 C CA . GLY A 1 128 ? 4.269 -11.288 1.053 1.00 90.50 128 GLY A CA 1
ATOM 922 C C . GLY A 1 128 ? 4.870 -11.231 -0.357 1.00 90.50 128 GLY A C 1
ATOM 923 O O . GLY A 1 128 ? 5.369 -12.250 -0.838 1.00 90.50 128 GLY A O 1
ATOM 924 N N . SER A 1 129 ? 4.830 -10.083 -1.045 1.00 91.38 129 SER A N 1
ATOM 925 C CA . SER A 1 129 ? 5.409 -9.964 -2.388 1.00 91.38 129 SER A CA 1
ATOM 926 C C . SER A 1 129 ? 6.942 -10.099 -2.355 1.00 91.38 129 SER A C 1
ATOM 928 O O . SER A 1 129 ? 7.581 -9.602 -1.423 1.00 91.38 129 SER A O 1
ATOM 930 N N . PRO A 1 130 ? 7.579 -10.719 -3.372 1.00 91.06 130 PRO A N 1
ATOM 931 C CA . PRO A 1 130 ? 9.027 -10.942 -3.368 1.00 91.06 130 PRO A CA 1
ATOM 932 C C . PRO A 1 130 ? 9.856 -9.666 -3.191 1.00 91.06 130 PRO A C 1
ATOM 934 O O . PRO A 1 130 ? 10.873 -9.694 -2.503 1.00 91.06 130 PRO A O 1
ATOM 937 N N . ALA A 1 131 ? 9.415 -8.548 -3.777 1.00 91.00 131 ALA A N 1
ATOM 938 C CA . ALA A 1 131 ? 10.104 -7.265 -3.665 1.00 91.00 131 ALA A CA 1
ATOM 939 C C . ALA A 1 131 ? 10.085 -6.724 -2.227 1.00 91.00 131 ALA A C 1
ATOM 941 O O . ALA A 1 131 ? 11.106 -6.233 -1.748 1.00 91.00 131 ALA A O 1
ATOM 942 N N . ILE A 1 132 ? 8.954 -6.855 -1.526 1.00 93.50 132 ILE A N 1
ATOM 943 C CA . ILE A 1 132 ? 8.819 -6.410 -0.136 1.00 93.50 132 ILE A CA 1
ATOM 944 C C . ILE A 1 132 ? 9.556 -7.351 0.816 1.00 93.50 132 ILE A C 1
ATOM 946 O O . ILE A 1 132 ? 10.320 -6.883 1.655 1.00 93.50 132 ILE A O 1
ATOM 950 N N . VAL A 1 133 ? 9.429 -8.667 0.635 1.00 92.25 133 VAL A N 1
ATOM 951 C CA . VAL A 1 133 ? 10.164 -9.663 1.434 1.00 92.25 133 VAL A CA 1
ATOM 952 C C . VAL A 1 133 ? 11.680 -9.486 1.296 1.00 92.25 133 VAL A C 1
ATOM 954 O O . VAL A 1 133 ? 12.412 -9.676 2.264 1.00 92.25 133 VAL A O 1
ATOM 957 N N . ALA A 1 134 ? 12.169 -9.101 0.113 1.00 92.06 134 ALA A N 1
ATOM 958 C CA . ALA A 1 134 ? 13.596 -8.891 -0.120 1.00 92.06 134 ALA A CA 1
ATOM 959 C C . ALA A 1 134 ? 14.175 -7.709 0.676 1.00 92.06 134 ALA A C 1
ATOM 961 O O . ALA A 1 134 ? 15.341 -7.761 1.069 1.00 92.06 134 ALA A O 1
ATOM 962 N N . VAL A 1 135 ? 13.389 -6.650 0.900 1.00 93.75 135 VAL A N 1
ATOM 963 C CA . VAL A 1 135 ? 13.832 -5.454 1.641 1.00 93.75 135 VAL A CA 1
ATOM 964 C C . VAL A 1 135 ? 13.455 -5.502 3.119 1.00 93.75 135 VAL A C 1
ATOM 966 O O . VAL A 1 135 ? 14.119 -4.873 3.940 1.00 93.75 135 VAL A O 1
ATOM 969 N N . ASP A 1 136 ? 12.405 -6.247 3.462 1.00 92.06 136 ASP A N 1
ATOM 970 C CA . ASP A 1 136 ? 11.893 -6.358 4.817 1.00 92.06 136 ASP A CA 1
ATOM 971 C C . ASP A 1 136 ? 11.250 -7.736 5.089 1.00 92.06 136 ASP A C 1
ATOM 973 O O . ASP A 1 136 ? 10.022 -7.884 5.089 1.00 92.06 136 ASP A O 1
ATOM 977 N N . PRO A 1 137 ? 12.069 -8.769 5.350 1.00 89.75 137 PRO A N 1
ATOM 978 C CA . PRO A 1 137 ? 11.586 -10.138 5.528 1.00 89.75 137 PRO A CA 1
ATOM 979 C C . PRO A 1 137 ? 10.739 -10.328 6.795 1.00 89.75 137 PRO A C 1
ATOM 981 O O . PRO A 1 137 ? 9.944 -11.263 6.872 1.00 89.75 137 PRO A O 1
ATOM 984 N N . GLU A 1 138 ? 10.872 -9.439 7.782 1.00 89.06 138 GLU A N 1
ATOM 985 C CA . GLU A 1 138 ? 10.155 -9.527 9.058 1.00 89.06 138 GLU A CA 1
ATOM 986 C C . GLU A 1 138 ? 8.764 -8.878 9.002 1.00 89.06 138 GLU A C 1
ATOM 988 O O . GLU A 1 138 ? 7.961 -9.057 9.920 1.00 89.06 138 GLU A O 1
ATOM 993 N N . LEU A 1 139 ? 8.455 -8.107 7.952 1.00 87.56 139 LEU A N 1
ATOM 994 C CA . LEU A 1 139 ? 7.172 -7.413 7.830 1.00 87.56 139 LEU A CA 1
ATOM 995 C C . LEU A 1 139 ? 5.995 -8.389 7.785 1.00 87.56 139 LEU A C 1
ATOM 997 O O . LEU A 1 139 ? 5.000 -8.196 8.482 1.00 87.56 139 LEU A O 1
ATOM 1001 N N . TYR A 1 140 ? 6.128 -9.455 6.996 1.00 80.50 140 TYR A N 1
ATOM 1002 C CA . TYR A 1 140 ? 5.104 -10.488 6.879 1.00 80.50 140 TYR A CA 1
ATOM 1003 C C . TYR A 1 140 ? 4.825 -11.156 8.232 1.00 80.50 140 TYR A C 1
ATOM 1005 O O . TYR A 1 140 ? 3.673 -11.312 8.626 1.00 80.50 140 TYR A O 1
ATOM 1013 N N . SER A 1 141 ? 5.877 -11.465 8.996 1.00 83.00 141 SER A N 1
ATOM 1014 C CA . SER A 1 141 ? 5.758 -12.005 10.354 1.00 83.00 141 SER A CA 1
ATOM 1015 C C . SER A 1 141 ? 5.064 -11.026 11.303 1.00 83.00 141 SER A C 1
ATOM 1017 O O . SER A 1 141 ? 4.213 -11.435 12.086 1.00 83.00 141 SER A O 1
ATOM 1019 N N . LEU A 1 142 ? 5.371 -9.728 11.217 1.00 77.31 142 LEU A N 1
ATOM 1020 C CA . LEU A 1 142 ? 4.758 -8.704 12.071 1.00 77.31 142 LEU A CA 1
ATOM 1021 C C . LEU A 1 142 ? 3.250 -8.544 11.825 1.00 77.31 142 LEU A C 1
ATOM 1023 O O . LEU A 1 142 ? 2.507 -8.213 12.745 1.00 77.31 142 LEU A O 1
ATOM 1027 N N . LEU A 1 143 ? 2.806 -8.803 10.597 1.00 73.25 143 LEU A N 1
ATOM 1028 C CA . LEU A 1 143 ? 1.396 -8.813 10.213 1.00 73.25 143 LEU A CA 1
ATOM 1029 C C . LEU A 1 143 ? 0.642 -10.082 10.652 1.00 73.25 143 LEU A C 1
ATOM 1031 O O . LEU A 1 143 ? -0.582 -10.051 10.727 1.00 73.25 143 LEU A O 1
ATOM 1035 N N . LEU A 1 144 ? 1.347 -11.186 10.921 1.00 72.31 144 LEU A N 1
ATOM 1036 C CA . LEU A 1 144 ? 0.759 -12.454 11.379 1.00 72.31 144 LEU A CA 1
ATOM 1037 C C . LEU A 1 144 ? 0.630 -12.561 12.902 1.00 72.31 144 LEU A C 1
ATOM 1039 O O . LEU A 1 144 ? -0.073 -13.441 13.397 1.00 72.31 144 LEU A O 1
ATOM 1043 N N . VAL A 1 145 ? 1.349 -11.722 13.645 1.00 58.16 145 VAL A N 1
ATOM 1044 C CA . VAL A 1 145 ? 1.309 -11.711 15.108 1.00 58.16 145 VAL A CA 1
ATOM 1045 C C . VAL A 1 145 ? 0.261 -10.690 15.543 1.00 58.16 145 VAL A C 1
ATOM 1047 O O . VAL A 1 145 ? 0.501 -9.483 15.446 1.00 58.16 145 VAL A O 1
ATOM 1050 N N . ASP A 1 146 ? -0.893 -11.182 16.000 1.00 50.91 146 ASP A N 1
ATOM 1051 C CA . ASP A 1 146 ? -1.910 -10.400 16.719 1.00 50.91 146 ASP A CA 1
ATOM 1052 C C . ASP A 1 146 ? -1.328 -9.793 18.006 1.00 50.91 146 ASP A C 1
ATOM 1054 O O . ASP A 1 146 ? -0.928 -10.565 18.911 1.00 50.91 146 ASP A O 1
#

Secondary structure (DSSP, 8-state):
-----------------HHHHHHHHHHHHHHTT-HHHHHHHHHH-GGGHHHHHHHHHHHHHHHTTS-HHHHHHHHHHHHHHHTS---HHHHHHHHHHHHHHHHHHHHHHHHHS---HHHHHHHHHHHTSHHHHHH-THHHHHHH--

Radius of gyration: 19.1 Å; chains: 1; bounding box: 41×70×38 Å

pLDDT: mean 83.64, std 15.71, range [37.75, 96.25]

Foldseek 3Di:
DDDDDPPPPPPPPPPPPVLVVLLVQLLVCVVVLPPVSLVVSCVVCVVNLLSSLLSLLQNLLVQPPPPLVSNLVSLLSSLVSLQGDHDLVSLLSSLVSLVSSLVSQVVNCVVPVDHSVSSLVSSLSNCPRPSNCVNPVCSNVVSVPD

Sequence (146 aa):
MLRTLAVFAIALLIAVPAQAQIGQQVLEALQKGDRAAIKQLIDSNPTEAGAIARSIVSFVRESVPNNPDFLGEQMETVSTLCGGDVKADDATGLAQELRGLVSALKESAQQTGEQNSAMLASALGCAGSPAIVAVDPELYSLLLVD